Protein AF-A0AAD8C087-F1 (afdb_monomer_lite)

Sequence (160 aa):
MESEPVTQRNTERLHVTVDNVMEAIRSLKEAKGCTLAAVKKYIVANSSEPEESSSVTIQVKQALKRGVQNGQIMKIKSFKYVVSLDDEEGSKKRRRRRNDDDDLRRRRRRSRRRSRRRRRRRRRRSRRRRRRSRRRRRRSRRRRRRSRRRRRRSRRRRRC

Secondary structure (DSSP, 8-state):
-----------------HHHHHHHHHHH--TT-EEHHHHHHHHHHH-SS---HHHHHHHHHHHHHHHHHTTSEEEEETTEEEE----HHHHHHHHHHHHHHHHHHHHHHHHHHHHHHHHHHHHHHHHHHHHHHHHHHHHHHHHHHHHHHHHHHHHHHT--

Radius of gyration: 44.47 Å; chains: 1; bounding box: 58×22×167 Å

Structure (mmCIF, N/CA/C/O backbone):
data_AF-A0AAD8C087-F1
#
_entry.id   AF-A0AAD8C087-F1
#
loop_
_atom_site.group_PDB
_atom_site.id
_atom_site.type_symbol
_atom_site.label_atom_id
_atom_site.label_alt_id
_atom_site.label_comp_id
_atom_site.label_asym_id
_atom_site.label_entity_id
_atom_site.label_seq_id
_atom_site.pdbx_PDB_ins_code
_atom_site.Cartn_x
_atom_site.Cartn_y
_atom_site.Cartn_z
_atom_site.occupancy
_atom_site.B_iso_or_equiv
_atom_site.auth_seq_id
_atom_site.auth_comp_id
_atom_site.auth_asym_id
_atom_site.auth_atom_id
_atom_site.pdbx_PDB_model_num
ATOM 1 N N . MET A 1 1 ? 21.430 3.662 -75.900 1.00 51.91 1 MET A N 1
ATOM 2 C CA . MET A 1 1 ? 22.073 4.009 -74.618 1.00 51.91 1 MET A CA 1
ATOM 3 C C . MET A 1 1 ? 20.960 4.114 -73.597 1.00 51.91 1 MET A C 1
ATOM 5 O O . MET A 1 1 ? 20.327 5.155 -73.511 1.00 51.91 1 MET A O 1
ATOM 9 N N . GLU A 1 2 ? 20.642 3.004 -72.939 1.00 50.38 2 GLU A N 1
ATOM 10 C CA . GLU A 1 2 ? 19.638 2.973 -71.876 1.00 50.38 2 GLU A CA 1
ATOM 11 C C . GLU A 1 2 ? 20.357 3.261 -70.559 1.00 50.38 2 GLU A C 1
ATOM 13 O O . GLU A 1 2 ? 21.231 2.509 -70.135 1.00 50.38 2 GLU A O 1
ATOM 18 N N . SER A 1 3 ? 20.072 4.418 -69.974 1.00 59.28 3 SER A N 1
ATOM 19 C CA . SER A 1 3 ? 20.579 4.828 -68.670 1.00 59.28 3 SER A CA 1
ATOM 20 C C . SER A 1 3 ? 19.624 4.326 -67.589 1.00 59.28 3 SER A C 1
ATOM 22 O O . SER A 1 3 ? 18.493 4.797 -67.482 1.00 59.28 3 SER A O 1
ATOM 24 N N . GLU A 1 4 ? 20.084 3.368 -66.784 1.00 61.72 4 GLU A N 1
ATOM 25 C CA . GLU A 1 4 ? 19.343 2.868 -65.625 1.00 61.72 4 GLU A CA 1
ATOM 26 C C . GLU A 1 4 ? 19.205 3.943 -64.527 1.00 61.72 4 GLU A C 1
ATOM 28 O O . GLU A 1 4 ? 20.139 4.720 -64.291 1.00 61.72 4 GLU A O 1
ATOM 33 N N . PRO A 1 5 ? 18.060 4.006 -63.821 1.00 60.88 5 PRO A N 1
ATOM 34 C CA . PRO A 1 5 ? 17.859 4.963 -62.746 1.00 60.88 5 PRO A CA 1
ATOM 35 C C . PRO A 1 5 ? 18.643 4.562 -61.492 1.00 60.88 5 PRO A C 1
ATOM 37 O O . PRO A 1 5 ? 18.515 3.460 -60.960 1.00 60.88 5 PRO A O 1
ATOM 40 N N . VAL A 1 6 ? 19.422 5.513 -60.979 1.00 56.38 6 VAL A N 1
ATOM 41 C CA . VAL A 1 6 ? 20.143 5.427 -59.706 1.00 56.38 6 VAL A CA 1
ATOM 42 C C . VAL A 1 6 ? 19.139 5.242 -58.563 1.00 56.38 6 VAL A C 1
ATOM 44 O O . VAL A 1 6 ? 18.534 6.202 -58.085 1.00 56.38 6 VAL A O 1
ATOM 47 N N . THR A 1 7 ? 18.967 4.007 -58.092 1.00 58.88 7 THR A N 1
ATOM 48 C CA . THR A 1 7 ? 18.301 3.726 -56.814 1.00 58.88 7 THR A CA 1
ATOM 49 C C . THR A 1 7 ? 19.093 4.379 -55.687 1.00 58.88 7 THR A C 1
ATOM 51 O O . THR A 1 7 ? 20.167 3.910 -55.304 1.00 58.88 7 THR A O 1
ATOM 54 N N . GLN A 1 8 ? 18.554 5.472 -55.150 1.00 51.50 8 GLN A N 1
ATOM 55 C CA . GLN A 1 8 ? 19.024 6.080 -53.913 1.00 51.50 8 GLN A CA 1
ATOM 56 C C . GLN A 1 8 ? 18.862 5.047 -52.796 1.00 51.50 8 GLN A C 1
ATOM 58 O O . GLN A 1 8 ? 17.755 4.753 -52.347 1.00 51.50 8 GLN A 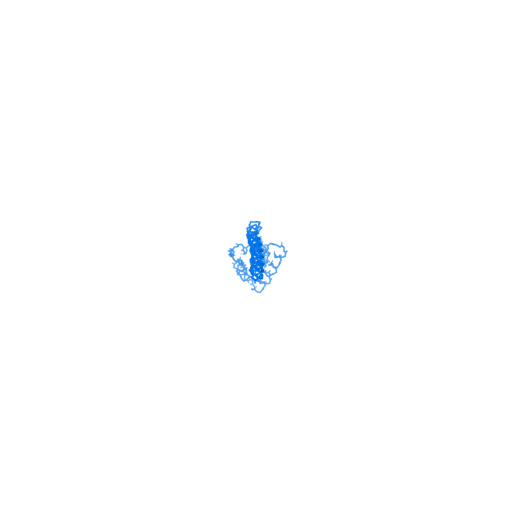O 1
ATOM 63 N N . ARG A 1 9 ? 19.975 4.454 -52.361 1.00 51.38 9 ARG A N 1
ATOM 64 C CA . ARG A 1 9 ? 20.013 3.678 -51.124 1.00 51.38 9 ARG A CA 1
ATOM 65 C C . ARG A 1 9 ? 19.862 4.677 -49.983 1.00 51.38 9 ARG A C 1
ATOM 67 O O . ARG A 1 9 ? 20.842 5.289 -49.568 1.00 51.38 9 ARG A O 1
ATOM 74 N N . ASN A 1 10 ? 18.627 4.877 -49.527 1.00 52.16 10 ASN A N 1
ATOM 75 C CA . ASN A 1 10 ? 18.341 5.524 -48.254 1.00 52.16 10 ASN A CA 1
ATOM 76 C C . ASN A 1 10 ? 19.086 4.745 -47.167 1.00 52.16 10 ASN A C 1
ATOM 78 O O . ASN A 1 10 ? 18.647 3.683 -46.737 1.00 52.16 10 ASN A O 1
ATOM 82 N N . THR A 1 11 ? 20.244 5.247 -46.748 1.00 52.28 11 THR A N 1
ATOM 83 C CA . THR A 1 11 ? 20.914 4.786 -45.534 1.00 52.28 11 THR A CA 1
ATOM 84 C C . THR A 1 11 ? 20.131 5.354 -44.357 1.00 52.28 11 THR A C 1
ATOM 86 O O . THR A 1 11 ? 20.433 6.437 -43.843 1.00 52.28 11 THR A O 1
ATOM 89 N N . GLU A 1 12 ? 19.047 4.676 -43.999 1.00 57.69 12 GLU A N 1
ATOM 90 C CA . GLU A 1 12 ? 18.239 5.000 -42.833 1.00 57.69 12 GLU A CA 1
ATOM 91 C C . GLU A 1 12 ? 19.043 4.642 -41.582 1.00 57.69 12 GLU A C 1
ATOM 93 O O . GLU A 1 12 ? 18.996 3.520 -41.088 1.00 57.69 12 GLU A O 1
ATOM 98 N N . ARG A 1 13 ? 19.810 5.614 -41.067 1.00 60.78 13 ARG A N 1
ATOM 99 C CA . ARG A 1 13 ? 20.428 5.514 -39.736 1.00 60.78 13 ARG A CA 1
ATOM 100 C C . ARG A 1 13 ? 19.381 5.022 -38.743 1.00 60.78 13 ARG A C 1
ATOM 102 O O . ARG A 1 13 ? 18.258 5.537 -38.746 1.00 60.78 13 ARG A O 1
ATOM 109 N N . LEU A 1 14 ? 19.745 4.086 -37.869 1.00 66.50 14 LEU A N 1
ATOM 110 C CA . LEU A 1 14 ? 18.803 3.499 -36.926 1.00 66.50 14 LEU A CA 1
ATOM 111 C C . LEU A 1 14 ? 18.342 4.572 -35.940 1.00 66.50 14 LEU A C 1
ATOM 113 O O . LEU A 1 14 ? 19.010 4.903 -34.959 1.00 66.50 14 LEU A O 1
ATOM 117 N N . HIS A 1 15 ? 17.169 5.139 -36.204 1.00 73.50 15 HIS A N 1
ATOM 118 C CA . HIS A 1 15 ? 16.564 6.123 -35.331 1.00 73.50 15 HIS A CA 1
ATOM 119 C C . HIS A 1 15 ? 15.710 5.409 -34.284 1.00 73.50 15 HIS A C 1
ATOM 121 O O . HIS A 1 15 ? 14.595 4.963 -34.559 1.00 73.50 15 HIS A O 1
ATOM 127 N N . VAL A 1 16 ? 16.221 5.289 -33.056 1.00 82.56 16 VAL A N 1
ATOM 128 C CA . VAL A 1 16 ? 15.438 4.713 -31.958 1.00 82.56 16 VAL A CA 1
ATOM 129 C C . VAL A 1 16 ? 14.405 5.728 -31.468 1.00 82.56 16 VAL A C 1
ATOM 131 O O . VAL A 1 16 ? 14.703 6.632 -30.681 1.00 82.56 16 VAL A O 1
ATOM 134 N N . THR A 1 17 ? 13.163 5.549 -31.912 1.00 86.00 17 THR A N 1
ATOM 135 C CA . THR A 1 17 ? 11.997 6.310 -31.452 1.00 86.00 17 THR A CA 1
ATOM 136 C C . THR A 1 17 ? 11.397 5.718 -30.174 1.00 86.00 17 THR A C 1
ATOM 138 O O . THR A 1 17 ? 11.752 4.627 -29.716 1.00 86.00 17 THR A O 1
ATOM 141 N N . VAL A 1 18 ? 10.463 6.456 -29.566 1.00 83.81 18 VAL A N 1
ATOM 142 C CA . VAL A 1 18 ? 9.683 5.965 -28.417 1.00 83.81 18 VAL A CA 1
ATOM 143 C C . VAL A 1 18 ? 8.823 4.761 -28.818 1.00 83.81 18 VAL A C 1
ATOM 145 O O . VAL A 1 18 ? 8.707 3.824 -28.030 1.00 83.81 18 VAL A O 1
ATOM 148 N N . ASP A 1 19 ? 8.305 4.742 -30.047 1.00 84.56 19 ASP A N 1
ATOM 149 C CA . ASP A 1 19 ? 7.455 3.663 -30.559 1.00 84.56 19 ASP A CA 1
ATOM 150 C C . ASP A 1 19 ? 8.225 2.346 -30.693 1.00 84.56 19 ASP A C 1
ATOM 152 O O . ASP A 1 19 ? 7.766 1.326 -30.179 1.00 84.56 19 ASP A O 1
ATOM 156 N N . ASN A 1 20 ? 9.455 2.386 -31.220 1.00 86.19 20 ASN A N 1
ATOM 157 C CA . ASN A 1 20 ? 10.338 1.214 -31.304 1.00 86.19 20 ASN A CA 1
ATOM 158 C C . ASN A 1 20 ? 10.613 0.617 -29.912 1.00 86.19 20 ASN A C 1
ATOM 160 O O . ASN A 1 20 ? 10.661 -0.599 -29.719 1.00 86.19 20 ASN A O 1
ATOM 164 N N . VAL A 1 21 ? 10.767 1.476 -28.898 1.00 87.81 21 VAL A N 1
ATOM 165 C CA . VAL A 1 21 ? 10.953 1.050 -27.504 1.00 87.81 21 VAL A CA 1
ATOM 166 C C . VAL A 1 21 ? 9.666 0.466 -26.916 1.00 87.81 21 VAL A C 1
ATOM 168 O O . VAL A 1 21 ? 9.723 -0.511 -26.167 1.00 87.81 21 VAL A O 1
ATOM 171 N N . MET A 1 22 ? 8.501 1.031 -27.232 1.00 86.06 22 MET A N 1
ATOM 172 C CA . MET A 1 22 ? 7.213 0.499 -26.783 1.00 86.06 22 MET A CA 1
ATOM 173 C C . MET A 1 22 ? 6.918 -0.864 -27.405 1.00 86.06 22 MET A C 1
ATOM 175 O O . MET A 1 22 ? 6.481 -1.767 -26.690 1.00 86.06 22 MET A O 1
ATOM 179 N N . GLU A 1 23 ? 7.191 -1.027 -28.696 1.00 86.50 23 GLU A N 1
ATOM 180 C CA . GLU A 1 23 ? 7.090 -2.301 -29.398 1.00 86.50 23 GLU A CA 1
ATOM 181 C C . GLU A 1 23 ? 8.023 -3.340 -28.775 1.00 86.50 23 GLU A C 1
ATOM 183 O O . GLU A 1 23 ? 7.566 -4.415 -28.389 1.00 86.50 23 GLU A O 1
ATOM 188 N N . ALA A 1 24 ? 9.285 -2.983 -28.523 1.00 88.94 24 ALA A N 1
ATOM 189 C CA . ALA A 1 24 ? 10.231 -3.860 -27.839 1.00 88.94 24 ALA A CA 1
ATOM 190 C C . ALA A 1 24 ? 9.714 -4.337 -26.471 1.00 88.94 24 ALA A C 1
ATOM 192 O O . ALA A 1 24 ? 9.764 -5.527 -26.154 1.00 88.94 24 ALA A O 1
ATOM 193 N N . ILE A 1 25 ? 9.174 -3.426 -25.654 1.00 87.38 25 ILE A N 1
ATOM 194 C CA . ILE A 1 25 ? 8.624 -3.776 -24.336 1.00 87.38 25 ILE A CA 1
ATOM 195 C C . ILE A 1 25 ? 7.375 -4.667 -24.472 1.00 87.38 25 ILE A C 1
ATOM 197 O O . ILE A 1 25 ? 7.184 -5.570 -23.652 1.00 87.38 25 ILE A O 1
ATOM 201 N N . ARG A 1 26 ? 6.534 -4.451 -25.495 1.00 84.81 26 ARG A N 1
ATOM 202 C CA . ARG A 1 26 ? 5.355 -5.290 -25.780 1.00 84.81 26 ARG A CA 1
ATOM 203 C C . ARG A 1 26 ? 5.746 -6.687 -26.255 1.00 84.81 26 ARG A C 1
ATOM 205 O O . ARG A 1 26 ? 5.127 -7.651 -25.814 1.00 84.81 26 ARG A O 1
ATOM 212 N N . SER A 1 27 ? 6.768 -6.800 -27.096 1.00 85.56 27 SER A N 1
ATOM 213 C CA . SER A 1 27 ? 7.249 -8.065 -27.662 1.00 85.56 27 SER A CA 1
ATOM 214 C C . SER A 1 27 ? 7.959 -8.937 -26.630 1.00 85.56 27 SER A C 1
ATOM 216 O O . SER A 1 27 ? 7.750 -10.147 -26.597 1.00 85.56 27 SER A O 1
ATOM 218 N N . LEU A 1 28 ? 8.737 -8.332 -25.726 1.00 85.12 28 LEU A N 1
ATOM 219 C CA . LEU A 1 28 ? 9.456 -9.058 -24.675 1.00 85.12 28 LEU A CA 1
ATOM 220 C C . LEU A 1 28 ? 8.527 -9.671 -23.606 1.00 85.12 28 LEU A C 1
ATOM 222 O O . LEU A 1 28 ? 8.952 -10.578 -22.895 1.00 85.12 28 LEU A O 1
ATOM 226 N N . LYS A 1 29 ? 7.273 -9.196 -23.480 1.00 72.94 29 LYS A N 1
ATOM 227 C CA . LYS A 1 29 ? 6.214 -9.706 -22.572 1.00 72.94 29 LYS A CA 1
ATOM 228 C C . LYS A 1 29 ? 6.695 -10.090 -21.161 1.00 72.94 29 LYS A C 1
ATOM 230 O O . LYS A 1 29 ? 6.154 -10.997 -20.524 1.00 72.94 29 LYS A O 1
ATOM 235 N N . GLU A 1 30 ? 7.696 -9.393 -20.622 1.00 77.00 30 GLU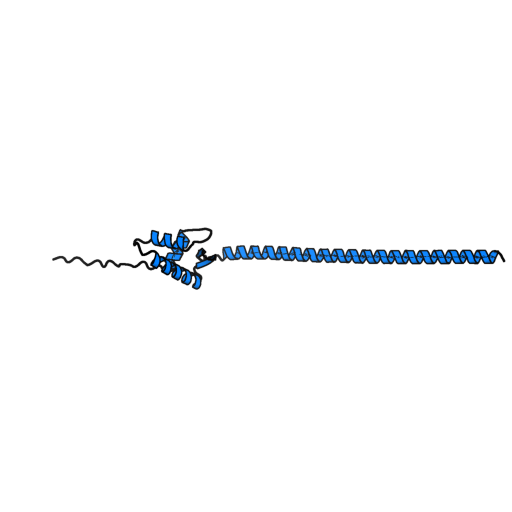 A N 1
ATOM 236 C CA . GLU A 1 30 ? 8.241 -9.725 -19.308 1.00 77.00 30 GLU A CA 1
ATOM 237 C C . GLU A 1 30 ? 7.258 -9.322 -18.199 1.00 77.00 30 GLU A C 1
ATOM 239 O O . GLU A 1 30 ? 7.035 -8.140 -17.936 1.00 77.00 30 GLU A O 1
ATOM 244 N N . ALA A 1 31 ? 6.735 -10.305 -17.456 1.00 62.12 31 ALA A N 1
ATOM 245 C CA . ALA A 1 31 ? 5.754 -10.093 -16.381 1.00 62.12 31 ALA A CA 1
ATOM 246 C C . ALA A 1 31 ? 6.220 -9.136 -15.259 1.00 62.12 31 ALA A C 1
ATOM 248 O O . ALA A 1 31 ? 5.413 -8.634 -14.477 1.00 62.12 31 ALA A O 1
ATOM 249 N N . LYS A 1 32 ? 7.533 -8.895 -15.138 1.00 73.56 32 LYS A N 1
ATOM 250 C CA . LYS A 1 32 ? 8.140 -7.999 -14.135 1.00 73.56 32 LYS A CA 1
ATOM 251 C C . LYS A 1 32 ? 8.665 -6.687 -14.738 1.00 73.56 32 LYS A C 1
ATOM 253 O O . LYS A 1 32 ? 9.306 -5.923 -14.010 1.00 73.56 32 LYS A O 1
ATOM 258 N N . GLY A 1 33 ? 8.397 -6.451 -16.020 1.00 81.44 33 GLY A N 1
ATOM 259 C CA . GLY A 1 33 ? 8.900 -5.337 -16.812 1.00 81.44 33 GLY A CA 1
ATOM 260 C C . GLY A 1 33 ? 10.310 -5.530 -17.344 1.00 81.44 33 GLY A C 1
ATOM 261 O O . GLY A 1 33 ? 11.106 -6.258 -16.752 1.00 81.44 33 GLY A O 1
ATOM 262 N N . CYS A 1 34 ? 10.597 -4.807 -18.422 1.00 85.81 34 CYS A N 1
ATOM 263 C CA . CYS A 1 34 ? 11.801 -4.944 -19.226 1.00 85.81 34 CYS A CA 1
ATOM 264 C C . CYS A 1 34 ? 12.942 -4.076 -18.686 1.00 85.81 34 CYS A C 1
ATOM 266 O O . CYS A 1 34 ? 12.734 -2.976 -18.162 1.00 85.81 34 CYS A O 1
ATOM 268 N N . THR A 1 35 ? 14.169 -4.571 -18.824 1.00 89.56 35 THR A N 1
ATOM 269 C CA . THR A 1 35 ? 15.388 -3.811 -18.508 1.00 89.56 35 THR A CA 1
ATOM 270 C C . THR A 1 35 ? 15.921 -3.089 -19.742 1.00 89.56 35 THR A C 1
ATOM 272 O O . THR A 1 35 ? 15.636 -3.482 -20.870 1.00 89.56 35 THR A O 1
ATOM 275 N N . LEU A 1 36 ? 16.746 -2.055 -19.541 1.00 88.75 36 LEU A N 1
ATOM 276 C CA . LEU A 1 36 ? 17.398 -1.342 -20.648 1.00 88.75 36 LEU A CA 1
ATOM 277 C C . LEU A 1 36 ? 18.233 -2.289 -21.523 1.00 88.75 36 LEU A C 1
ATOM 279 O O . LEU A 1 36 ? 18.220 -2.166 -22.742 1.00 88.75 36 LEU A O 1
ATOM 283 N N . ALA A 1 37 ? 18.914 -3.260 -20.906 1.00 88.94 37 ALA A N 1
ATOM 284 C CA . ALA A 1 37 ? 19.695 -4.265 -21.621 1.00 88.94 37 ALA A CA 1
ATOM 285 C C . ALA A 1 37 ? 18.816 -5.161 -22.509 1.00 88.94 37 ALA A C 1
ATOM 287 O O . ALA A 1 37 ? 19.189 -5.440 -23.644 1.00 88.94 37 ALA A O 1
ATOM 288 N N . ALA A 1 38 ? 17.639 -5.566 -22.019 1.00 88.31 38 ALA A N 1
ATOM 289 C CA . ALA A 1 38 ? 16.694 -6.371 -22.791 1.00 88.31 38 ALA A CA 1
ATOM 290 C C . ALA A 1 38 ? 16.133 -5.593 -23.992 1.00 88.31 38 ALA A C 1
ATOM 292 O O . ALA A 1 38 ? 16.120 -6.111 -25.104 1.00 88.31 38 ALA A O 1
ATOM 293 N N . VAL A 1 39 ? 15.761 -4.324 -23.787 1.00 88.50 39 VAL A N 1
ATOM 294 C CA . VAL A 1 39 ? 15.281 -3.436 -24.862 1.00 88.50 39 VAL A CA 1
ATOM 295 C C . VAL A 1 39 ? 16.377 -3.192 -25.901 1.00 88.50 39 VAL A C 1
ATOM 297 O O . VAL A 1 39 ? 16.126 -3.322 -27.093 1.00 88.50 39 VAL A O 1
ATOM 300 N N . LYS A 1 40 ? 17.613 -2.916 -25.462 1.00 88.81 40 LYS A N 1
ATOM 301 C CA . LYS A 1 40 ? 18.776 -2.783 -26.352 1.00 88.81 40 LYS A CA 1
ATOM 302 C C . LYS A 1 40 ? 18.981 -4.047 -27.185 1.00 88.81 40 LYS A C 1
ATOM 304 O O . LYS A 1 40 ? 19.138 -3.948 -28.394 1.00 88.81 40 LYS A O 1
ATOM 309 N N . LYS A 1 41 ? 18.974 -5.223 -26.547 1.00 88.75 41 LYS A N 1
ATOM 310 C CA . LYS A 1 41 ? 19.166 -6.507 -27.233 1.00 88.75 41 LYS A CA 1
ATOM 311 C C . LYS A 1 41 ? 18.080 -6.750 -28.279 1.00 88.75 41 LYS A C 1
ATOM 313 O O . LYS A 1 41 ? 18.400 -7.216 -29.361 1.00 88.75 41 LYS A O 1
ATOM 318 N N . TYR A 1 42 ? 16.830 -6.419 -27.960 1.00 89.00 42 TYR A N 1
ATOM 319 C CA . TYR A 1 42 ? 15.718 -6.558 -28.894 1.00 89.00 42 TYR A CA 1
ATOM 320 C C . TYR A 1 42 ? 15.866 -5.633 -30.103 1.00 89.00 42 TYR A C 1
ATOM 322 O O . TYR A 1 42 ? 15.769 -6.097 -31.229 1.00 89.00 42 TYR A O 1
ATOM 330 N N . ILE A 1 43 ? 16.160 -4.349 -29.878 1.00 86.25 43 ILE A N 1
ATOM 331 C CA . ILE A 1 43 ? 16.314 -3.372 -30.965 1.00 86.25 43 ILE A CA 1
ATOM 332 C C . ILE A 1 43 ? 17.478 -3.765 -31.876 1.00 86.25 43 ILE A C 1
ATOM 334 O O . ILE A 1 43 ? 17.301 -3.820 -33.080 1.00 86.25 43 ILE A O 1
ATOM 338 N N . VAL A 1 44 ? 18.632 -4.133 -31.312 1.00 84.88 44 VAL A N 1
ATOM 339 C CA . VAL A 1 44 ? 19.786 -4.586 -32.108 1.00 84.88 44 VAL A CA 1
ATOM 340 C C . VAL A 1 44 ? 19.480 -5.874 -32.880 1.00 84.88 44 VAL A C 1
ATOM 342 O O . VAL A 1 44 ? 19.954 -6.030 -33.993 1.00 84.88 44 VAL A O 1
ATOM 345 N N . ALA A 1 45 ? 18.687 -6.790 -32.315 1.00 83.44 45 ALA A N 1
ATOM 346 C CA . ALA A 1 45 ? 18.301 -8.025 -32.998 1.00 83.44 45 ALA A CA 1
ATOM 347 C C . ALA A 1 45 ? 17.257 -7.814 -34.108 1.00 83.44 45 ALA A C 1
ATOM 349 O O . ALA A 1 45 ? 17.161 -8.648 -35.002 1.00 83.44 45 ALA A O 1
ATOM 350 N N . ASN A 1 46 ? 16.463 -6.743 -34.030 1.00 82.69 46 ASN A N 1
ATOM 351 C CA . ASN A 1 46 ? 15.418 -6.423 -35.004 1.00 82.69 46 ASN A CA 1
ATOM 352 C C . ASN A 1 46 ? 15.892 -5.437 -36.086 1.00 82.69 46 ASN A C 1
ATOM 354 O O . ASN A 1 46 ? 15.229 -5.273 -37.106 1.00 82.69 46 ASN A O 1
ATOM 358 N N . SER A 1 47 ? 17.026 -4.772 -35.866 1.00 75.62 47 SER A N 1
ATOM 359 C CA . SER A 1 47 ? 17.654 -3.876 -36.833 1.00 75.62 47 SER A CA 1
ATOM 360 C C . SER A 1 47 ? 18.559 -4.647 -37.794 1.00 75.62 47 SER A C 1
ATOM 362 O O . SER A 1 47 ? 19.339 -5.496 -37.376 1.00 75.62 47 SER A O 1
ATOM 364 N N . SER A 1 48 ? 18.486 -4.317 -39.086 1.00 65.62 48 SER A N 1
ATOM 365 C CA . SER A 1 48 ? 19.312 -4.957 -40.126 1.00 65.62 48 SER A CA 1
ATOM 366 C C . SER A 1 48 ? 20.760 -4.448 -40.158 1.00 65.62 48 SER A C 1
ATOM 368 O O . SER A 1 48 ? 21.623 -5.104 -40.735 1.00 65.62 48 SER A O 1
ATOM 370 N N . GLU A 1 49 ? 21.045 -3.305 -39.524 1.00 64.75 49 GLU A N 1
ATOM 371 C CA . GLU A 1 49 ? 22.381 -2.705 -39.502 1.00 64.75 49 GLU A CA 1
ATOM 372 C C . GLU A 1 49 ? 23.070 -2.867 -38.135 1.00 64.75 49 GLU A C 1
ATOM 374 O O . GLU A 1 49 ? 22.466 -2.588 -37.091 1.00 64.75 49 GLU A O 1
ATOM 379 N N . PRO A 1 50 ? 24.349 -3.283 -38.106 1.00 55.84 50 PRO A N 1
ATOM 380 C CA . PRO A 1 50 ? 25.133 -3.335 -36.883 1.00 55.84 50 PRO A CA 1
ATOM 381 C C . PRO A 1 50 ? 25.593 -1.922 -36.498 1.00 55.84 50 PRO A C 1
ATOM 383 O O . PRO A 1 50 ? 26.717 -1.521 -36.787 1.00 55.84 50 PRO A O 1
ATOM 386 N N . GLU A 1 51 ? 24.733 -1.145 -35.837 1.00 64.12 51 GLU A N 1
ATOM 387 C CA . GLU A 1 51 ? 25.178 0.110 -35.223 1.00 64.12 51 GLU A CA 1
ATOM 388 C C . GLU A 1 51 ? 26.032 -0.130 -33.971 1.00 64.12 51 GLU A C 1
ATOM 390 O O . GLU A 1 51 ? 25.878 -1.112 -33.233 1.00 64.12 51 GLU A O 1
ATOM 395 N N . GLU A 1 52 ? 26.916 0.831 -33.694 1.00 68.94 52 GLU A N 1
ATOM 396 C CA . GLU A 1 52 ? 27.712 0.852 -32.477 1.00 68.94 52 GLU A CA 1
ATOM 397 C C . GLU A 1 52 ? 26.820 0.750 -31.237 1.00 68.94 52 GLU A C 1
ATOM 399 O O . GLU A 1 52 ? 25.917 1.544 -30.976 1.00 68.94 52 GLU A O 1
ATOM 404 N N . SER A 1 53 ? 27.111 -0.235 -30.392 1.00 66.00 53 SER A N 1
ATOM 405 C CA . SER A 1 53 ? 26.261 -0.531 -29.242 1.00 66.00 53 SER A CA 1
ATOM 406 C C . SER A 1 53 ? 26.153 0.636 -28.234 1.00 66.00 53 SER A C 1
ATOM 408 O O . SER A 1 53 ? 25.244 0.649 -27.395 1.00 66.00 53 SER A O 1
ATOM 410 N N . SER A 1 54 ? 27.066 1.609 -28.298 1.00 71.56 54 SER A N 1
ATOM 411 C CA . SER A 1 54 ? 27.104 2.851 -27.520 1.00 71.56 54 SER A CA 1
ATOM 412 C C . SER A 1 54 ? 26.027 3.855 -27.962 1.00 71.56 54 SER A C 1
ATOM 414 O O . SER A 1 54 ? 25.302 4.357 -27.094 1.00 71.56 54 SER A O 1
ATOM 416 N N . SER A 1 55 ? 25.859 4.098 -29.270 1.00 79.69 55 SER A N 1
ATOM 417 C CA . SER A 1 55 ? 24.877 5.048 -29.823 1.00 79.69 55 SER A CA 1
ATOM 418 C C . SER A 1 55 ? 23.453 4.616 -29.465 1.00 79.69 55 SER A C 1
ATOM 420 O O . SER A 1 55 ? 22.696 5.375 -28.851 1.00 79.69 55 SER A O 1
ATOM 422 N N . VAL A 1 56 ? 23.138 3.341 -29.707 1.00 82.12 56 VAL A N 1
ATOM 423 C CA . VAL A 1 56 ? 21.835 2.723 -29.426 1.00 82.12 56 VAL A CA 1
ATOM 424 C C . VAL A 1 56 ? 21.491 2.829 -27.941 1.00 82.12 56 VAL A C 1
ATOM 426 O O . VAL A 1 56 ? 20.361 3.139 -27.570 1.00 82.12 56 VAL A O 1
ATOM 429 N N . THR A 1 57 ? 22.473 2.640 -27.054 1.00 86.38 57 THR A N 1
ATOM 430 C CA . THR A 1 57 ? 22.253 2.733 -25.600 1.00 86.38 57 THR A CA 1
ATOM 431 C C . THR A 1 57 ? 21.802 4.136 -25.187 1.00 86.38 57 THR A C 1
ATOM 433 O O . THR A 1 57 ? 20.892 4.279 -24.362 1.00 86.38 57 THR A O 1
ATOM 436 N N . ILE A 1 58 ? 22.422 5.177 -25.751 1.00 87.38 58 ILE A N 1
ATOM 437 C CA . ILE A 1 58 ? 22.081 6.573 -25.457 1.00 87.38 58 ILE A CA 1
ATOM 438 C C . ILE A 1 58 ? 20.686 6.892 -25.992 1.00 87.38 58 ILE A C 1
ATOM 440 O O . ILE A 1 58 ? 19.867 7.436 -25.246 1.00 87.38 58 ILE A O 1
ATOM 444 N N . GLN A 1 59 ? 20.392 6.506 -27.234 1.00 87.31 59 GLN A N 1
ATOM 445 C CA . GLN A 1 59 ? 19.093 6.766 -27.849 1.00 87.31 59 GLN A CA 1
ATOM 446 C C . GLN A 1 59 ? 17.958 6.040 -27.112 1.00 87.31 59 GLN A C 1
ATOM 448 O O . GLN A 1 59 ? 16.975 6.674 -26.734 1.00 87.31 59 GLN A O 1
ATOM 453 N N . VAL A 1 60 ? 18.129 4.757 -26.767 1.00 89.56 60 VAL A N 1
ATOM 454 C CA . VAL A 1 60 ? 17.164 3.994 -25.952 1.00 89.56 60 VAL A CA 1
ATOM 455 C C . VAL A 1 60 ? 16.937 4.667 -24.599 1.00 89.56 60 VAL A C 1
ATOM 457 O O . VAL A 1 60 ? 15.800 4.803 -24.148 1.00 89.56 60 VAL A O 1
ATOM 460 N N . LYS A 1 61 ? 17.999 5.137 -23.934 1.00 90.06 61 LYS A N 1
ATOM 461 C CA . LYS A 1 61 ? 17.879 5.836 -22.645 1.00 90.06 61 LYS A CA 1
ATOM 462 C C . LYS A 1 61 ? 17.100 7.147 -22.779 1.00 90.06 61 LYS A C 1
ATOM 464 O O . LYS A 1 61 ? 16.296 7.467 -21.900 1.00 90.06 61 LYS A O 1
ATOM 469 N N . GLN A 1 62 ? 17.329 7.903 -23.852 1.00 90.06 62 GLN A N 1
ATOM 470 C CA . GLN A 1 62 ? 16.598 9.136 -24.138 1.00 90.06 62 GLN A CA 1
ATOM 471 C C . GLN A 1 62 ? 15.130 8.855 -24.475 1.00 90.06 62 GLN A C 1
ATOM 473 O O . GLN A 1 62 ? 14.254 9.494 -23.894 1.00 90.06 62 GLN A O 1
ATOM 478 N N . ALA A 1 63 ? 14.853 7.867 -25.327 1.00 89.31 63 ALA A N 1
ATOM 479 C CA . ALA A 1 63 ? 13.505 7.437 -25.687 1.00 89.31 63 ALA A CA 1
ATOM 480 C C . ALA A 1 63 ? 12.717 6.955 -24.460 1.00 89.31 63 ALA A C 1
ATOM 482 O O . ALA A 1 63 ? 11.595 7.398 -24.235 1.00 89.31 63 ALA A O 1
ATOM 483 N N . LEU A 1 64 ? 13.335 6.156 -23.582 1.00 90.06 64 LEU A N 1
ATOM 484 C CA . LEU A 1 64 ? 12.737 5.756 -22.304 1.00 90.06 64 LEU A CA 1
ATOM 485 C C . LEU A 1 64 ? 12.440 6.960 -21.403 1.00 90.06 64 LEU A C 1
ATOM 487 O O . LEU A 1 64 ? 11.390 7.005 -20.768 1.00 90.06 64 LEU A O 1
ATOM 491 N N . LYS A 1 65 ? 13.341 7.949 -21.330 1.00 89.38 65 LYS A N 1
ATOM 492 C CA . LYS A 1 65 ? 13.111 9.169 -20.539 1.00 89.38 65 LYS A CA 1
ATOM 493 C C . LYS A 1 65 ? 11.931 9.976 -21.092 1.00 89.38 65 LYS A C 1
ATOM 495 O O . LYS A 1 65 ? 11.092 10.401 -20.304 1.00 89.38 65 LYS A O 1
ATOM 500 N N . ARG A 1 66 ? 11.852 10.140 -22.417 1.00 86.62 66 ARG A N 1
ATOM 501 C CA . ARG A 1 66 ? 10.751 10.833 -23.109 1.00 86.62 66 ARG A CA 1
ATOM 502 C C . ARG A 1 66 ? 9.423 10.096 -22.932 1.00 86.62 66 ARG A C 1
ATOM 504 O O . ARG A 1 66 ? 8.452 10.706 -22.510 1.00 86.62 66 ARG A O 1
ATOM 511 N N . GLY A 1 67 ? 9.399 8.779 -23.130 1.00 84.38 67 GLY A N 1
ATOM 512 C CA . GLY A 1 67 ? 8.204 7.956 -22.921 1.00 84.38 67 GLY A CA 1
ATOM 513 C C . GLY A 1 67 ? 7.708 7.964 -21.470 1.00 84.38 67 GLY A C 1
ATOM 514 O O . GLY A 1 67 ? 6.505 7.921 -21.233 1.00 84.38 67 GLY A O 1
ATOM 515 N N . VAL A 1 68 ? 8.613 8.089 -20.489 1.00 86.38 68 VAL A N 1
ATOM 516 C CA . VAL A 1 68 ? 8.238 8.290 -19.077 1.00 86.38 68 VAL A CA 1
ATOM 517 C C . VAL A 1 68 ? 7.673 9.689 -18.829 1.00 86.38 68 VAL A C 1
ATOM 519 O O . VAL A 1 68 ? 6.697 9.819 -18.096 1.00 86.38 68 VAL A O 1
ATOM 522 N N . GLN A 1 69 ? 8.253 10.731 -19.430 1.00 84.00 69 GLN A N 1
ATOM 523 C CA . GLN A 1 69 ? 7.736 12.103 -19.327 1.00 84.00 69 GLN A CA 1
ATOM 524 C C . GLN A 1 69 ? 6.344 12.241 -19.958 1.00 84.00 69 GLN A C 1
ATOM 526 O O . GLN A 1 69 ? 5.477 12.876 -19.368 1.00 84.00 69 GLN A O 1
ATOM 531 N N . ASN A 1 70 ? 6.120 11.587 -21.097 1.00 79.94 70 ASN A N 1
ATOM 532 C CA . ASN A 1 70 ? 4.845 11.587 -21.815 1.00 79.94 70 ASN A CA 1
ATOM 533 C C . ASN A 1 70 ? 3.791 10.658 -21.182 1.00 79.94 70 ASN A C 1
ATOM 535 O O . ASN A 1 70 ? 2.661 10.607 -21.653 1.00 79.94 70 ASN A O 1
ATOM 539 N N . GLY A 1 71 ? 4.146 9.885 -20.149 1.00 79.38 71 GLY A N 1
ATOM 540 C CA . GLY A 1 71 ? 3.237 8.952 -19.471 1.00 79.38 71 GLY A CA 1
ATOM 541 C C . GLY A 1 71 ? 2.985 7.625 -20.202 1.00 79.38 71 GLY A C 1
ATOM 542 O O . GLY A 1 71 ? 2.333 6.745 -19.643 1.00 79.38 71 GLY A O 1
ATOM 543 N N . GLN A 1 72 ? 3.549 7.432 -21.397 1.00 80.94 72 GLN A N 1
ATOM 544 C CA . GLN A 1 72 ? 3.406 6.217 -22.214 1.00 80.94 72 GLN A CA 1
ATOM 545 C C . GLN A 1 72 ? 4.161 5.007 -21.630 1.00 80.94 72 GLN A C 1
ATOM 547 O O . GLN A 1 72 ? 3.805 3.854 -21.876 1.00 80.94 72 GLN A O 1
ATOM 552 N N . ILE A 1 73 ? 5.212 5.253 -20.843 1.00 86.44 73 ILE A N 1
ATOM 553 C CA . ILE A 1 73 ? 6.033 4.223 -20.197 1.00 86.44 73 ILE A CA 1
ATOM 554 C C . ILE A 1 73 ? 6.086 4.497 -18.694 1.00 86.44 73 ILE A C 1
ATOM 556 O O . ILE A 1 73 ? 6.446 5.586 -18.255 1.00 86.44 73 ILE A O 1
ATOM 560 N N . MET A 1 74 ? 5.810 3.487 -17.876 1.00 85.19 74 MET A N 1
ATOM 561 C CA . MET A 1 74 ? 5.928 3.567 -16.427 1.00 85.19 74 MET A CA 1
ATOM 562 C C . MET A 1 74 ? 7.212 2.887 -15.940 1.00 85.19 74 MET A C 1
ATOM 564 O O . MET A 1 74 ? 7.512 1.729 -16.247 1.00 85.19 74 MET A O 1
ATOM 568 N N . LYS A 1 75 ? 7.964 3.598 -15.096 1.00 87.75 75 LYS A N 1
ATOM 569 C CA . LYS A 1 75 ? 9.127 3.052 -14.390 1.00 87.75 75 LYS A CA 1
ATOM 570 C C . LYS A 1 75 ? 8.684 2.388 -13.081 1.00 87.75 75 LYS A C 1
ATOM 572 O O . LYS A 1 75 ? 8.226 3.070 -12.171 1.00 87.75 75 LYS A O 1
ATOM 577 N N . ILE A 1 76 ? 8.839 1.065 -12.961 1.00 82.75 76 ILE A N 1
ATOM 578 C CA . ILE A 1 76 ? 8.391 0.308 -11.770 1.00 82.75 76 ILE A CA 1
ATOM 579 C C . ILE A 1 76 ? 9.455 0.303 -10.664 1.00 82.75 76 ILE A C 1
ATOM 581 O O . ILE A 1 76 ? 9.168 0.577 -9.501 1.00 82.75 76 ILE A O 1
ATOM 585 N N . LYS A 1 77 ? 10.690 -0.066 -11.017 1.00 77.31 77 LYS A N 1
ATOM 586 C CA . LYS A 1 77 ? 11.866 -0.110 -10.126 1.00 77.31 77 LYS A CA 1
ATOM 587 C C . LYS A 1 77 ? 13.017 0.646 -10.790 1.00 77.31 77 LYS A C 1
ATOM 589 O O . LYS A 1 77 ? 12.914 1.008 -11.959 1.00 77.31 77 LYS A O 1
ATOM 594 N N . SER A 1 78 ? 14.129 0.854 -10.081 1.00 74.12 78 SER A N 1
ATOM 595 C CA . SER A 1 78 ? 15.267 1.675 -10.535 1.00 74.12 78 SER A CA 1
ATOM 596 C C . SER A 1 78 ? 15.741 1.402 -11.973 1.00 74.12 78 SER A C 1
ATOM 598 O O . SER A 1 78 ? 16.162 2.348 -12.635 1.00 74.12 78 SER A O 1
ATOM 600 N N . PHE A 1 79 ? 15.586 0.170 -12.478 1.00 81.50 79 PHE A N 1
ATOM 601 C CA . PHE A 1 79 ? 16.043 -0.256 -13.810 1.00 81.50 79 PHE A CA 1
ATOM 602 C C . PHE A 1 79 ? 14.988 -0.999 -14.653 1.00 81.50 79 PHE A C 1
ATOM 604 O O . PHE A 1 79 ? 15.357 -1.675 -15.611 1.00 81.50 79 PHE A O 1
ATOM 611 N N . LYS A 1 80 ? 13.697 -0.938 -14.288 1.00 87.81 80 LYS A N 1
ATOM 612 C CA . LYS A 1 80 ? 12.633 -1.694 -14.978 1.00 87.81 80 LYS A CA 1
ATOM 613 C C . LYS A 1 80 ? 11.527 -0.795 -15.517 1.00 87.81 80 LYS A C 1
ATOM 615 O O . LYS A 1 80 ? 10.999 0.031 -14.766 1.00 87.81 80 LYS A O 1
ATOM 620 N N . TYR A 1 81 ? 11.155 -1.031 -16.771 1.00 87.25 81 TYR A N 1
ATOM 621 C CA . TYR A 1 81 ? 10.201 -0.249 -17.552 1.00 87.25 81 TYR A CA 1
ATOM 622 C C . TYR A 1 81 ? 9.060 -1.137 -18.050 1.00 87.25 81 TYR A 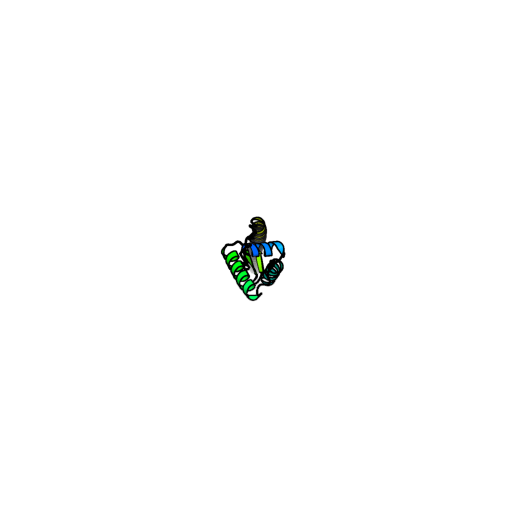C 1
ATOM 624 O O . TYR A 1 81 ? 9.278 -2.286 -18.435 1.00 87.25 81 TYR A O 1
ATOM 632 N N . VAL A 1 82 ? 7.842 -0.609 -18.020 1.00 87.19 82 VAL A N 1
ATOM 633 C CA . VAL A 1 82 ? 6.636 -1.262 -18.539 1.00 87.19 82 VAL A CA 1
ATOM 634 C C . VAL A 1 82 ? 5.857 -0.234 -19.341 1.00 87.19 82 VAL A C 1
ATOM 636 O O . VAL A 1 82 ? 5.824 0.931 -18.953 1.00 87.19 82 VAL A O 1
ATOM 639 N N . VAL A 1 83 ? 5.259 -0.643 -20.459 1.00 84.88 83 VAL A N 1
ATOM 640 C CA . VAL A 1 83 ? 4.327 0.227 -21.185 1.00 84.88 83 VAL A CA 1
ATOM 641 C C . VAL A 1 83 ? 3.149 0.502 -20.266 1.00 84.88 83 VAL A C 1
ATOM 643 O O . VAL A 1 83 ? 2.588 -0.436 -19.700 1.00 84.88 83 VAL A O 1
ATOM 646 N N . SER A 1 84 ? 2.798 1.773 -20.095 1.00 73.06 84 SER A N 1
ATOM 647 C CA . SER A 1 84 ? 1.548 2.139 -19.444 1.00 73.06 84 SER A CA 1
ATOM 648 C C . SER A 1 84 ? 0.422 1.599 -20.321 1.00 73.06 84 SER A C 1
ATOM 650 O O . SER A 1 84 ? 0.036 2.211 -21.308 1.00 73.06 84 SER A O 1
ATOM 652 N N . LEU A 1 85 ? -0.051 0.395 -20.015 1.00 61.16 85 LEU A N 1
ATOM 653 C CA . LEU A 1 85 ? -1.409 0.028 -20.360 1.00 61.16 85 LEU A CA 1
ATOM 654 C C . LEU A 1 85 ? -2.266 0.979 -19.532 1.00 61.16 85 LEU A C 1
ATOM 656 O O . LEU A 1 85 ? -1.985 1.160 -18.342 1.00 61.16 85 LEU A O 1
ATOM 660 N N . ASP A 1 86 ? -3.265 1.610 -20.133 1.00 50.44 86 ASP A N 1
ATOM 661 C CA . ASP A 1 86 ? -4.342 2.265 -19.399 1.00 50.44 86 ASP A CA 1
ATOM 662 C C . ASP A 1 86 ? -5.121 1.200 -18.601 1.00 50.44 86 ASP A C 1
ATOM 664 O O . ASP A 1 86 ? -6.272 0.867 -18.871 1.00 50.44 86 ASP A O 1
ATOM 668 N N . ASP A 1 87 ? -4.463 0.621 -17.594 1.00 45.75 87 ASP A N 1
ATOM 669 C CA . ASP A 1 87 ? -4.976 -0.338 -16.632 1.00 45.75 87 ASP A CA 1
ATOM 670 C C . ASP A 1 87 ? -5.824 0.431 -15.610 1.00 45.75 87 ASP A C 1
ATOM 672 O O . ASP A 1 87 ? -5.586 0.434 -14.391 1.00 45.75 87 ASP A O 1
ATOM 676 N N . GLU A 1 88 ? -6.895 1.045 -16.103 1.00 47.97 88 GLU A N 1
ATOM 677 C CA . GLU A 1 88 ? -8.085 1.346 -15.313 1.00 47.97 88 GLU A CA 1
ATOM 678 C C . GLU A 1 88 ? -8.538 0.095 -14.526 1.00 47.97 88 GLU A C 1
ATOM 680 O O . GLU A 1 88 ? -9.122 0.198 -13.449 1.00 47.97 88 GLU A O 1
ATOM 685 N N . GLU A 1 89 ? -8.203 -1.112 -14.988 1.00 47.50 89 GLU A N 1
ATOM 686 C CA . GLU A 1 89 ? -8.558 -2.379 -14.350 1.00 47.50 89 GLU A CA 1
ATOM 687 C C . GLU A 1 89 ? -7.595 -2.816 -13.220 1.00 47.50 89 GLU A C 1
ATOM 689 O O . GLU A 1 89 ? -8.027 -3.211 -12.125 1.00 47.50 89 GLU A O 1
ATOM 694 N N . GLY A 1 90 ? -6.279 -2.668 -13.410 1.00 44.38 90 GLY A N 1
ATOM 695 C CA . GLY A 1 90 ? -5.265 -3.002 -12.400 1.00 44.38 90 GLY A CA 1
ATOM 696 C C . GLY A 1 90 ? -5.238 -2.021 -11.220 1.00 44.38 90 GLY A C 1
ATOM 697 O O . GLY A 1 90 ? -5.096 -2.418 -10.051 1.00 44.38 90 GLY A O 1
ATOM 698 N N . SER A 1 91 ? -5.443 -0.734 -11.504 1.00 53.00 91 SER A N 1
ATOM 699 C CA . SER A 1 91 ? -5.544 0.330 -10.501 1.00 53.00 91 SER A CA 1
ATOM 700 C C . SER A 1 91 ? -6.794 0.170 -9.623 1.00 53.00 91 SER A C 1
ATOM 702 O O . SER A 1 91 ? -6.686 0.236 -8.392 1.00 53.00 91 SER A O 1
ATOM 704 N N . LYS A 1 92 ? -7.955 -0.175 -10.205 1.00 51.50 92 LYS A N 1
ATOM 705 C CA . LYS A 1 92 ? -9.187 -0.505 -9.461 1.00 51.50 92 LYS A CA 1
ATOM 706 C C . LYS A 1 92 ? -8.992 -1.707 -8.542 1.00 51.50 92 LYS A C 1
ATOM 708 O O . LYS A 1 92 ? -9.378 -1.640 -7.374 1.00 51.50 92 LYS A O 1
ATOM 713 N N . LYS A 1 93 ? -8.342 -2.782 -9.002 1.00 51.91 93 LYS A N 1
ATOM 714 C CA . LYS A 1 93 ? -8.097 -3.982 -8.176 1.00 51.91 93 LYS A CA 1
ATOM 715 C C . LYS A 1 93 ? -7.148 -3.704 -7.003 1.00 51.91 93 LYS A C 1
ATOM 717 O O . LYS A 1 93 ? -7.416 -4.150 -5.885 1.00 51.91 93 LYS A O 1
ATOM 722 N N . ARG A 1 94 ? -6.077 -2.921 -7.206 1.00 54.91 94 ARG A N 1
ATOM 723 C CA . ARG A 1 94 ? -5.170 -2.493 -6.116 1.00 54.91 94 ARG A CA 1
ATOM 724 C C . ARG A 1 94 ? -5.848 -1.521 -5.145 1.00 54.91 94 ARG A C 1
ATOM 726 O O . ARG A 1 94 ? -5.657 -1.651 -3.936 1.00 54.91 94 ARG A O 1
ATOM 733 N N . ARG A 1 95 ? -6.670 -0.591 -5.643 1.00 54.47 95 ARG A N 1
ATOM 734 C CA . ARG A 1 95 ? -7.435 0.360 -4.818 1.00 54.47 95 ARG A CA 1
ATOM 735 C C . ARG A 1 95 ? -8.505 -0.344 -3.977 1.00 54.47 95 ARG A C 1
ATOM 737 O O . ARG A 1 95 ? -8.623 -0.034 -2.796 1.00 54.47 95 ARG A O 1
ATOM 744 N N . ARG A 1 96 ? -9.205 -1.341 -4.537 1.00 59.50 96 ARG A N 1
ATOM 745 C CA . ARG A 1 96 ? -10.153 -2.203 -3.802 1.00 59.50 96 ARG A CA 1
ATOM 746 C C . ARG A 1 96 ? -9.461 -2.948 -2.654 1.00 59.50 96 ARG A C 1
ATOM 748 O O . ARG A 1 96 ? -9.860 -2.771 -1.509 1.00 59.50 96 ARG A O 1
ATOM 755 N N . ARG A 1 97 ? -8.341 -3.636 -2.923 1.00 58.69 97 ARG A N 1
ATOM 756 C CA . ARG A 1 97 ? -7.558 -4.336 -1.881 1.00 58.69 97 ARG A CA 1
ATOM 757 C C . ARG A 1 97 ? -7.085 -3.408 -0.754 1.00 58.69 97 ARG A C 1
ATOM 759 O O . ARG A 1 97 ? -7.146 -3.783 0.411 1.00 58.69 97 ARG A O 1
ATOM 766 N N . ARG A 1 98 ? -6.643 -2.185 -1.081 1.00 60.81 98 ARG A N 1
ATOM 767 C CA . ARG A 1 98 ? -6.202 -1.200 -0.074 1.00 60.81 98 ARG A CA 1
ATOM 768 C C . ARG A 1 98 ? -7.349 -0.750 0.841 1.00 60.81 98 ARG A C 1
ATOM 770 O O . ARG A 1 98 ? -7.137 -0.597 2.040 1.00 60.81 98 ARG A O 1
ATOM 777 N N . ASN A 1 99 ? -8.551 -0.581 0.289 1.00 61.97 99 ASN A N 1
ATOM 778 C CA . ASN A 1 99 ? -9.735 -0.193 1.058 1.00 61.97 99 ASN A CA 1
ATOM 779 C C . ASN A 1 99 ? -10.217 -1.311 1.995 1.00 61.97 99 ASN A C 1
ATOM 781 O O . ASN A 1 99 ? -10.596 -1.019 3.130 1.00 61.97 99 ASN A O 1
ATOM 785 N N . ASP A 1 100 ? -10.152 -2.572 1.558 1.00 67.88 100 ASP A N 1
ATOM 786 C CA . ASP A 1 100 ? -10.538 -3.722 2.386 1.00 67.88 100 ASP A CA 1
ATOM 787 C C . ASP A 1 100 ? -9.628 -3.858 3.616 1.00 67.88 100 ASP A C 1
ATOM 789 O O . ASP A 1 100 ? -10.106 -4.026 4.743 1.00 67.88 100 ASP A O 1
ATOM 793 N N . ASP A 1 101 ? -8.313 -3.705 3.431 1.00 72.00 101 ASP A N 1
ATOM 794 C CA . ASP A 1 101 ? -7.350 -3.728 4.533 1.00 72.00 101 ASP A CA 1
ATOM 795 C C . ASP A 1 101 ? -7.591 -2.593 5.534 1.00 72.00 101 ASP A C 1
ATOM 797 O O . ASP A 1 101 ? -7.574 -2.817 6.752 1.00 72.00 101 ASP A O 1
ATOM 801 N N . ASP A 1 102 ? -7.855 -1.376 5.050 1.00 76.44 102 ASP A N 1
ATOM 802 C CA . ASP A 1 102 ? -8.142 -0.235 5.916 1.00 76.44 102 ASP A CA 1
ATOM 803 C C . ASP A 1 102 ? -9.464 -0.396 6.675 1.00 76.44 102 ASP A C 1
ATOM 805 O O . ASP A 1 102 ? -9.520 -0.076 7.873 1.00 76.44 102 ASP A O 1
ATOM 809 N N . ASP A 1 103 ? -10.504 -0.964 6.056 1.00 81.44 103 ASP A N 1
ATOM 810 C CA . ASP A 1 103 ? -11.770 -1.210 6.745 1.00 81.44 103 ASP A CA 1
ATOM 811 C C . ASP A 1 103 ? -11.650 -2.341 7.778 1.00 81.44 103 ASP A C 1
ATOM 813 O O . ASP A 1 103 ? -12.095 -2.198 8.926 1.00 81.44 103 ASP A O 1
ATOM 817 N N . LEU A 1 104 ? -10.913 -3.416 7.475 1.00 82.88 104 LEU A N 1
ATOM 818 C CA . LEU A 1 104 ? -10.566 -4.448 8.459 1.00 82.88 104 LEU A CA 1
ATOM 819 C C . LEU A 1 104 ? -9.777 -3.854 9.636 1.00 82.88 104 LEU A C 1
ATOM 821 O O . LEU A 1 104 ? -10.079 -4.129 10.812 1.00 82.88 104 LEU A O 1
ATOM 825 N N . ARG A 1 105 ? -8.808 -2.970 9.363 1.00 83.94 105 ARG A N 1
ATOM 826 C CA . ARG A 1 105 ? -8.044 -2.251 10.397 1.00 83.94 105 ARG A CA 1
ATOM 827 C C . ARG A 1 105 ? -8.956 -1.366 11.240 1.00 83.94 105 ARG A C 1
ATOM 829 O O . ARG A 1 105 ? -8.844 -1.359 12.477 1.00 83.94 105 ARG A O 1
ATOM 836 N N . ARG A 1 106 ? -9.886 -0.644 10.610 1.00 87.62 106 ARG A N 1
ATOM 837 C CA . ARG A 1 106 ? -10.857 0.241 11.268 1.00 87.62 106 ARG A CA 1
ATOM 838 C C . ARG A 1 106 ? -11.825 -0.557 12.139 1.00 87.62 106 ARG A C 1
ATOM 840 O O . ARG A 1 106 ? -12.008 -0.218 13.318 1.00 87.62 106 ARG A O 1
ATOM 847 N N . ARG A 1 107 ? -12.352 -1.676 11.636 1.00 88.12 107 ARG A N 1
ATOM 848 C CA . ARG A 1 107 ? -13.226 -2.613 12.359 1.00 88.12 107 ARG A CA 1
ATOM 849 C C . ARG A 1 107 ? -12.516 -3.214 13.572 1.00 88.12 107 ARG A C 1
ATOM 851 O O . ARG A 1 107 ? -13.062 -3.181 14.683 1.00 88.12 107 ARG A O 1
ATOM 858 N N . ARG A 1 108 ? -11.256 -3.646 13.425 1.00 88.00 108 ARG A N 1
ATOM 859 C CA . ARG A 1 108 ? -10.423 -4.173 14.527 1.00 88.00 108 ARG A CA 1
ATOM 860 C C . ARG A 1 108 ? -10.114 -3.110 15.587 1.00 88.00 108 ARG A C 1
ATOM 862 O O . ARG A 1 108 ? -10.157 -3.390 16.789 1.00 88.00 108 ARG A O 1
ATOM 869 N N . ARG A 1 109 ? -9.852 -1.860 15.186 1.00 88.69 109 ARG A N 1
ATOM 870 C CA . ARG A 1 109 ? -9.677 -0.730 16.121 1.00 88.69 109 ARG A CA 1
ATOM 871 C C . ARG A 1 109 ? -10.973 -0.432 16.889 1.00 88.69 109 ARG A C 1
ATOM 873 O O . ARG A 1 109 ? -10.933 -0.256 18.114 1.00 88.69 109 ARG A O 1
ATOM 880 N N . ARG A 1 110 ? -12.128 -0.427 16.212 1.00 89.69 110 ARG A N 1
ATOM 881 C CA . ARG A 1 110 ? -13.446 -0.166 16.823 1.00 89.69 110 ARG A CA 1
ATOM 882 C C . ARG A 1 110 ? -13.840 -1.264 17.817 1.00 89.69 110 ARG A C 1
ATOM 884 O O . ARG A 1 110 ? -14.270 -0.948 18.933 1.00 89.69 110 ARG A O 1
ATOM 891 N N . SER A 1 111 ? -13.608 -2.536 17.484 1.00 89.62 111 SER A N 1
ATOM 892 C CA . SER A 1 111 ? -13.887 -3.672 18.377 1.00 89.62 111 SER A CA 1
ATOM 893 C C . SER A 1 111 ? -13.016 -3.638 19.642 1.00 89.62 111 SER A C 1
ATOM 895 O O . SER A 1 111 ? -13.538 -3.735 20.762 1.00 89.62 111 SER A O 1
ATOM 897 N N . ARG A 1 112 ? -11.709 -3.362 19.504 1.00 89.38 112 ARG A N 1
ATOM 898 C CA . ARG A 1 112 ? -10.782 -3.180 20.638 1.00 89.38 112 ARG A CA 1
ATOM 899 C C . ARG A 1 112 ? -11.229 -2.044 21.564 1.00 89.38 112 ARG A C 1
ATOM 901 O O . ARG A 1 112 ? -11.263 -2.230 22.786 1.00 89.38 112 ARG A O 1
ATOM 908 N N . ARG A 1 113 ? -11.636 -0.888 21.019 1.00 89.50 113 ARG A N 1
ATOM 909 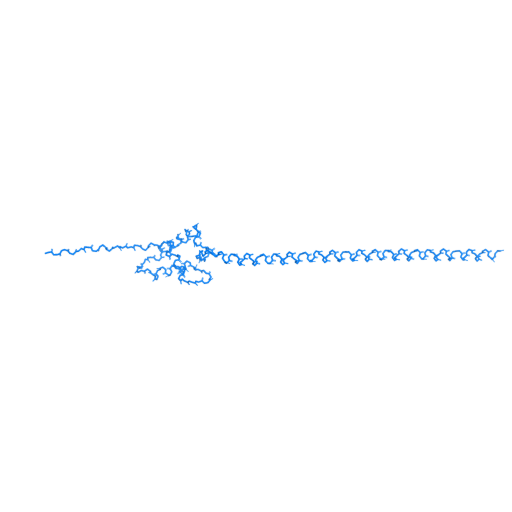C CA . ARG A 1 113 ? -12.177 0.239 21.812 1.00 89.50 113 ARG A CA 1
ATOM 910 C C . ARG A 1 113 ? -13.446 -0.164 22.578 1.00 89.50 113 ARG A C 1
ATOM 912 O O . ARG A 1 113 ? -13.552 0.125 23.776 1.00 89.50 113 ARG A O 1
ATOM 919 N N . ARG A 1 114 ? -14.382 -0.880 21.939 1.00 89.56 114 ARG A N 1
ATOM 920 C CA . ARG A 1 114 ? -15.630 -1.355 22.576 1.00 89.56 114 ARG A CA 1
ATOM 921 C C . ARG A 1 114 ? -15.348 -2.352 23.707 1.00 89.56 114 ARG A C 1
ATOM 923 O O . ARG A 1 114 ? -15.917 -2.217 24.793 1.00 89.56 114 ARG A O 1
ATOM 930 N N . SER A 1 115 ? -14.413 -3.282 23.504 1.00 92.44 115 SER A N 1
ATOM 931 C CA . SER A 1 115 ? -13.980 -4.246 24.527 1.00 92.44 115 SER A CA 1
ATOM 932 C C . SER A 1 115 ? -13.352 -3.557 25.747 1.00 92.44 115 SER A C 1
ATOM 934 O O . SER A 1 115 ? -13.761 -3.803 26.889 1.00 92.44 115 SER A O 1
ATOM 936 N N . ARG A 1 116 ? -12.442 -2.594 25.530 1.00 90.94 116 ARG A N 1
ATOM 937 C CA . ARG A 1 116 ? -11.837 -1.794 26.613 1.00 90.94 116 ARG A CA 1
ATOM 938 C C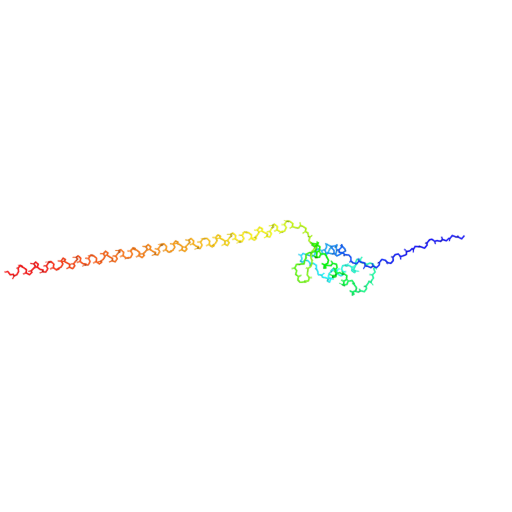 . ARG A 1 116 ? -12.895 -1.036 27.425 1.00 90.94 116 ARG A C 1
ATOM 940 O O . ARG A 1 116 ? -12.853 -1.068 28.659 1.00 90.94 116 ARG A O 1
ATOM 947 N N . ARG A 1 117 ? -13.886 -0.412 26.768 1.00 92.12 117 ARG A N 1
ATOM 948 C CA . ARG A 1 117 ? -15.014 0.264 27.446 1.00 92.12 117 ARG A CA 1
ATOM 949 C C . ARG A 1 117 ? -15.840 -0.713 28.294 1.00 92.12 117 ARG A C 1
ATOM 951 O O . ARG A 1 117 ? -16.115 -0.413 29.459 1.00 92.12 117 ARG A O 1
ATOM 958 N N . ARG A 1 118 ? -16.175 -1.902 27.769 1.00 90.19 118 ARG A N 1
ATOM 959 C CA . ARG A 1 118 ? -16.899 -2.953 28.516 1.00 90.19 118 ARG A CA 1
ATOM 960 C C . ARG A 1 118 ? -16.116 -3.422 29.750 1.00 90.19 118 ARG A C 1
ATOM 962 O O . ARG A 1 118 ? -16.678 -3.451 30.848 1.00 90.19 118 ARG A O 1
ATOM 969 N N . ARG A 1 119 ? -14.811 -3.699 29.616 1.00 90.94 119 ARG A N 1
ATOM 970 C CA . ARG A 1 119 ? -13.9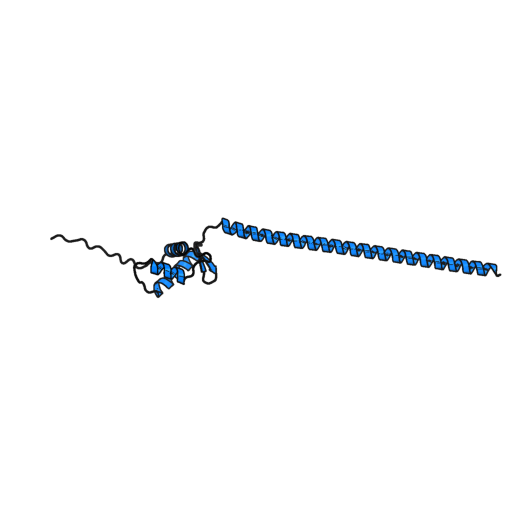34 -4.080 30.744 1.00 90.94 119 ARG A CA 1
ATOM 971 C C . ARG A 1 119 ? -13.875 -2.987 31.820 1.00 90.94 119 ARG A C 1
ATOM 973 O O . ARG A 1 119 ? -14.039 -3.289 33.004 1.00 90.94 119 ARG A O 1
ATOM 980 N N . ARG A 1 120 ? -13.727 -1.710 31.435 1.00 92.88 120 ARG A N 1
ATOM 981 C CA . ARG A 1 120 ? -13.742 -0.569 32.377 1.00 92.88 120 ARG A CA 1
ATOM 982 C C . ARG A 1 120 ? -15.072 -0.464 33.137 1.00 92.88 120 ARG A C 1
ATOM 984 O O . ARG A 1 120 ? -15.053 -0.318 34.360 1.00 92.88 120 ARG A O 1
ATOM 991 N N . ARG A 1 121 ? -16.218 -0.602 32.454 1.00 92.31 121 ARG A N 1
ATOM 992 C CA . ARG A 1 121 ? -17.550 -0.595 33.095 1.00 92.31 121 ARG A CA 1
ATOM 993 C C . ARG A 1 121 ? -17.707 -1.740 34.105 1.00 92.31 121 ARG A C 1
ATOM 995 O O . ARG A 1 121 ? -18.120 -1.488 35.239 1.00 92.31 121 ARG A O 1
ATOM 1002 N N . ARG A 1 122 ? -17.301 -2.969 33.753 1.00 91.94 122 ARG A N 1
ATOM 1003 C CA . ARG A 1 122 ? -17.325 -4.128 34.672 1.00 91.94 122 ARG A CA 1
ATOM 1004 C C . ARG A 1 122 ? -16.466 -3.887 35.921 1.00 91.94 122 ARG A C 1
ATOM 1006 O O . ARG A 1 122 ? -16.948 -4.078 37.039 1.00 91.94 122 ARG A O 1
ATOM 1013 N N . ARG A 1 123 ? -15.238 -3.372 35.757 1.00 92.38 123 ARG A N 1
ATOM 1014 C CA . ARG A 1 123 ? -14.346 -3.018 36.881 1.00 92.38 123 ARG A CA 1
ATOM 1015 C C . ARG A 1 123 ? -14.970 -1.962 37.804 1.00 92.38 123 ARG A C 1
ATOM 1017 O O . ARG A 1 123 ? -14.957 -2.140 39.022 1.00 92.38 123 ARG A O 1
ATOM 1024 N N . ARG A 1 124 ? -15.575 -0.900 37.250 1.00 92.00 124 ARG A N 1
ATOM 1025 C CA . ARG A 1 124 ? -16.285 0.131 38.038 1.00 92.00 124 ARG A CA 1
ATOM 1026 C C . ARG A 1 124 ? -17.461 -0.459 38.830 1.00 92.00 124 ARG A C 1
ATOM 1028 O O . ARG A 1 124 ? -17.574 -0.196 40.028 1.00 92.00 124 ARG A O 1
ATOM 1035 N N . ARG A 1 125 ? -18.288 -1.313 38.208 1.00 92.00 125 ARG A N 1
ATOM 1036 C CA . ARG A 1 125 ? -19.432 -1.971 38.876 1.00 92.00 125 ARG A CA 1
ATOM 1037 C C . ARG A 1 125 ? -18.976 -2.881 40.022 1.00 92.00 125 ARG A C 1
ATOM 1039 O O . ARG A 1 125 ? -19.544 -2.812 41.112 1.00 92.00 125 ARG A O 1
ATOM 1046 N N . SER A 1 126 ? -17.911 -3.660 39.817 1.00 93.88 126 SER A N 1
ATOM 1047 C CA . SER A 1 126 ? -17.314 -4.511 40.859 1.00 93.88 126 SER A CA 1
ATOM 1048 C C . SER A 1 126 ? -16.788 -3.691 42.045 1.00 93.88 126 SER A C 1
ATOM 1050 O O . SER A 1 126 ? -17.141 -3.963 43.196 1.00 93.88 126 SER A O 1
ATOM 1052 N N . ARG A 1 127 ? -16.044 -2.603 41.785 1.00 93.38 127 ARG A N 1
ATOM 1053 C CA . ARG A 1 127 ? -15.570 -1.684 42.839 1.00 93.38 127 ARG A CA 1
ATOM 1054 C C . ARG A 1 127 ? -16.731 -1.086 43.645 1.00 93.38 127 ARG A C 1
ATOM 1056 O O . ARG A 1 127 ? -16.663 -1.062 44.876 1.00 93.38 127 ARG A O 1
ATOM 1063 N N . ARG A 1 128 ? -17.824 -0.664 42.990 1.00 93.75 128 ARG A N 1
ATOM 1064 C CA . ARG A 1 128 ? -19.023 -0.125 43.669 1.00 93.75 128 ARG A CA 1
ATOM 1065 C C . ARG A 1 128 ? -19.701 -1.181 44.551 1.00 93.75 128 ARG A C 1
ATOM 1067 O O . ARG A 1 128 ? -20.028 -0.881 45.700 1.00 93.75 128 ARG A O 1
ATOM 1074 N N . ARG A 1 129 ? -19.839 -2.425 44.069 1.00 92.69 129 ARG A N 1
ATOM 1075 C CA . ARG A 1 129 ? -20.371 -3.558 44.857 1.00 92.69 129 ARG A CA 1
ATOM 1076 C C . ARG A 1 129 ? -19.512 -3.843 46.094 1.00 92.69 129 ARG A C 1
ATOM 1078 O O . ARG A 1 129 ? -20.048 -3.897 47.202 1.00 92.69 129 ARG A O 1
ATOM 1085 N N . ARG A 1 130 ? -18.182 -3.919 45.940 1.00 92.69 130 ARG A N 1
ATOM 1086 C CA . ARG A 1 130 ? -17.239 -4.112 47.060 1.00 92.69 130 ARG A CA 1
ATOM 1087 C C . ARG A 1 130 ? -17.350 -2.993 48.104 1.00 92.69 130 ARG A C 1
ATOM 1089 O O . ARG A 1 130 ? -17.445 -3.280 49.296 1.00 92.69 130 ARG A O 1
ATOM 1096 N N . ARG A 1 131 ? -17.418 -1.722 47.677 1.00 93.44 131 ARG A N 1
ATOM 1097 C CA . ARG A 1 131 ? -17.618 -0.570 48.583 1.00 93.44 131 ARG A CA 1
ATOM 1098 C C . ARG A 1 131 ? -18.945 -0.661 49.351 1.00 93.44 131 ARG A C 1
ATOM 1100 O O . ARG A 1 131 ? -18.951 -0.461 50.566 1.00 93.44 131 ARG A O 1
ATOM 1107 N N . ARG A 1 132 ? -20.055 -1.012 48.683 1.00 92.81 132 ARG A N 1
ATOM 1108 C CA . ARG A 1 132 ? -21.377 -1.169 49.328 1.00 92.81 132 ARG A CA 1
ATOM 1109 C C . ARG A 1 132 ? -21.374 -2.302 50.360 1.00 92.81 132 ARG A C 1
ATOM 1111 O O . ARG A 1 132 ? -21.871 -2.106 51.467 1.00 92.81 132 ARG A O 1
ATOM 1118 N N . SER A 1 133 ? -20.748 -3.437 50.041 1.00 94.88 133 SER A N 1
ATOM 1119 C CA . SER A 1 133 ? -20.589 -4.565 50.972 1.00 94.88 133 SER A CA 1
ATOM 1120 C C . SER A 1 133 ? -19.773 -4.179 52.213 1.00 94.88 133 SER A C 1
ATOM 1122 O O . SER A 1 133 ? -20.228 -4.377 53.341 1.00 94.88 133 SER A O 1
ATOM 1124 N N . ARG A 1 134 ? -18.624 -3.506 52.034 1.00 94.62 134 ARG A N 1
ATOM 1125 C CA . ARG A 1 134 ? -17.812 -2.995 53.155 1.00 94.62 134 ARG A CA 1
ATOM 1126 C C . ARG A 1 134 ? -18.608 -2.045 54.060 1.00 94.62 134 ARG A C 1
ATOM 1128 O O . ARG A 1 134 ? -18.548 -2.184 55.281 1.00 94.62 134 ARG A O 1
ATOM 1135 N N . ARG A 1 135 ? -19.401 -1.123 53.491 1.00 94.38 135 ARG A N 1
ATOM 1136 C CA . ARG A 1 135 ? -20.282 -0.222 54.265 1.00 94.38 135 ARG A CA 1
ATOM 1137 C C . ARG A 1 135 ? -21.343 -0.993 55.064 1.00 94.38 135 ARG A C 1
ATOM 1139 O O . ARG A 1 135 ? -21.520 -0.706 56.247 1.00 94.38 135 ARG A O 1
ATOM 1146 N N . ARG A 1 136 ? -21.999 -1.996 54.463 1.00 92.56 136 ARG A N 1
ATOM 1147 C CA . ARG A 1 136 ? -22.976 -2.864 55.156 1.00 92.56 136 ARG A CA 1
ATOM 1148 C C . ARG A 1 136 ? -22.335 -3.621 56.325 1.00 92.56 136 ARG A C 1
ATOM 1150 O O . ARG A 1 136 ? -22.853 -3.561 57.438 1.00 92.56 136 ARG A O 1
ATOM 1157 N N . ARG A 1 137 ? -21.164 -4.238 56.113 1.00 93.25 137 ARG A N 1
ATOM 1158 C CA . ARG A 1 137 ? -20.406 -4.933 57.172 1.00 93.25 137 ARG A CA 1
ATOM 1159 C C . ARG A 1 137 ? -20.034 -3.993 58.325 1.00 93.25 137 ARG A C 1
ATOM 1161 O O . ARG A 1 137 ? -20.239 -4.343 59.484 1.00 93.25 137 ARG A O 1
ATOM 1168 N N . ARG A 1 138 ? -19.558 -2.773 58.030 1.00 94.31 138 ARG A N 1
ATOM 1169 C CA . ARG A 1 138 ? -19.253 -1.753 59.055 1.00 94.31 138 ARG A CA 1
ATOM 1170 C C . ARG A 1 138 ? -20.495 -1.347 59.861 1.00 94.31 138 ARG A C 1
ATOM 1172 O O . ARG A 1 138 ? -20.417 -1.292 61.087 1.00 94.31 138 ARG A O 1
ATOM 1179 N N . ARG A 1 139 ? -21.643 -1.115 59.206 1.00 93.56 139 ARG A N 1
ATOM 1180 C CA . ARG A 1 139 ? -22.916 -0.801 59.891 1.00 93.56 139 ARG A CA 1
ATOM 1181 C C . ARG A 1 139 ? -23.372 -1.944 60.804 1.00 93.56 139 ARG A C 1
ATOM 1183 O O . ARG A 1 139 ? -23.712 -1.687 61.954 1.00 93.56 139 ARG A O 1
ATOM 1190 N N . SER A 1 140 ? -23.305 -3.192 60.334 1.00 95.12 140 SER A N 1
ATOM 1191 C CA . SER A 1 140 ? -23.647 -4.377 61.139 1.00 95.12 140 SER A CA 1
ATOM 1192 C C . SER A 1 140 ? -22.751 -4.509 62.378 1.00 95.12 140 SER A C 1
ATOM 1194 O O . SER A 1 140 ? -23.252 -4.620 63.498 1.00 95.12 140 SER A O 1
ATOM 1196 N N . ARG A 1 141 ? -21.424 -4.366 62.218 1.00 94.69 141 ARG A N 1
ATOM 1197 C CA . ARG A 1 141 ? -20.477 -4.368 63.350 1.00 94.69 141 ARG A CA 1
ATOM 1198 C C . ARG A 1 141 ? -20.796 -3.271 64.374 1.00 94.69 141 ARG A C 1
ATOM 1200 O O . ARG A 1 141 ? -20.785 -3.546 65.572 1.00 94.69 141 ARG A O 1
ATOM 1207 N N . ARG A 1 142 ? -21.129 -2.049 63.928 1.00 94.44 142 ARG A N 1
ATOM 1208 C CA . ARG A 1 142 ? -21.542 -0.948 64.824 1.00 94.44 142 ARG A CA 1
ATOM 1209 C C . ARG A 1 142 ? -22.832 -1.274 65.588 1.00 94.44 142 ARG A C 1
ATOM 1211 O O . ARG A 1 142 ? -22.869 -1.060 66.798 1.00 94.44 142 ARG A O 1
ATOM 1218 N N . ARG A 1 143 ? -23.853 -1.835 64.923 1.00 93.38 143 ARG A N 1
ATOM 1219 C CA . ARG A 1 143 ? -25.108 -2.271 65.573 1.00 93.38 143 ARG A CA 1
ATOM 1220 C C . ARG A 1 143 ? -24.852 -3.341 66.640 1.00 93.38 143 ARG A C 1
ATOM 1222 O O . ARG A 1 143 ? -25.295 -3.175 67.773 1.00 93.38 143 ARG A O 1
ATOM 1229 N N . ARG A 1 144 ? -24.050 -4.369 66.327 1.00 93.06 144 ARG A N 1
ATOM 1230 C CA . ARG A 1 144 ? -23.657 -5.416 67.292 1.00 93.06 144 ARG A CA 1
ATOM 1231 C C . ARG A 1 144 ? -22.919 -4.839 68.506 1.00 93.06 144 ARG A C 1
ATOM 1233 O O . ARG A 1 144 ? -23.244 -5.190 69.636 1.00 93.06 144 ARG A O 1
ATOM 1240 N N . ARG A 1 145 ? -21.972 -3.911 68.300 1.00 93.81 145 ARG A N 1
ATOM 1241 C CA . ARG A 1 145 ? -21.259 -3.227 69.400 1.00 93.81 145 ARG A CA 1
ATOM 1242 C C . ARG A 1 145 ? -22.206 -2.416 70.293 1.00 93.81 145 ARG A C 1
ATOM 1244 O O . ARG A 1 145 ? -22.100 -2.513 71.512 1.00 93.81 145 ARG A O 1
ATOM 1251 N N . ARG A 1 146 ? -23.150 -1.660 69.713 1.00 92.88 146 ARG A N 1
ATOM 1252 C CA . ARG A 1 146 ? -24.163 -0.905 70.480 1.00 92.88 146 ARG A CA 1
ATOM 1253 C C . ARG A 1 146 ? -25.073 -1.830 71.295 1.00 92.88 146 ARG A C 1
ATOM 1255 O O . ARG A 1 146 ? -25.276 -1.568 72.474 1.00 92.88 146 ARG A O 1
ATOM 1262 N N . SER A 1 147 ? -25.551 -2.926 70.703 1.00 93.56 147 SER A N 1
ATOM 1263 C CA . SER A 1 147 ? -26.369 -3.929 71.405 1.00 93.56 147 SER A CA 1
ATOM 1264 C C . SER A 1 147 ? -25.618 -4.556 72.588 1.00 93.56 147 SER A C 1
ATOM 1266 O O . SER A 1 147 ? -26.135 -4.567 73.703 1.00 93.56 147 SER A O 1
ATOM 1268 N N . ARG A 1 148 ? -24.354 -4.967 72.393 1.00 93.00 148 ARG A N 1
ATOM 1269 C CA . ARG A 1 148 ? -23.501 -5.476 73.484 1.00 93.00 148 ARG A CA 1
ATOM 1270 C C . ARG A 1 148 ? -23.325 -4.452 74.612 1.00 93.00 148 ARG A C 1
ATOM 1272 O O . ARG A 1 148 ? -23.433 -4.822 75.775 1.00 93.00 148 ARG A O 1
ATOM 1279 N N . ARG A 1 149 ? -23.099 -3.170 74.288 1.00 91.75 149 ARG A N 1
ATOM 1280 C CA . ARG A 1 149 ? -23.010 -2.093 75.296 1.00 91.75 149 ARG A CA 1
ATOM 1281 C C . ARG A 1 149 ? -24.322 -1.911 76.068 1.00 91.75 149 ARG A C 1
ATOM 1283 O O . ARG A 1 149 ? -24.269 -1.797 77.287 1.00 91.75 149 ARG A O 1
ATOM 1290 N N . ARG A 1 150 ? -25.480 -1.936 75.393 1.00 90.44 150 ARG A N 1
ATOM 1291 C CA . ARG A 1 150 ? -26.802 -1.860 76.047 1.00 90.44 150 ARG A CA 1
ATOM 1292 C C . ARG A 1 150 ? -27.030 -3.030 77.009 1.00 90.44 150 ARG A C 1
ATOM 1294 O O . ARG A 1 150 ? -27.356 -2.786 78.161 1.00 90.44 150 ARG A O 1
ATOM 1301 N N . ARG A 1 151 ? -26.751 -4.268 76.577 1.00 89.81 151 ARG A N 1
ATOM 1302 C CA . ARG A 1 151 ? -26.843 -5.469 77.434 1.00 89.81 151 ARG A CA 1
ATOM 1303 C C . ARG A 1 151 ? -25.915 -5.401 78.653 1.00 89.81 151 ARG A C 1
ATOM 1305 O O . ARG A 1 151 ? -26.296 -5.814 79.738 1.00 89.81 151 ARG A O 1
ATOM 1312 N N . ARG A 1 152 ? -24.695 -4.868 78.499 1.00 89.12 152 ARG A N 1
ATOM 1313 C CA . ARG A 1 152 ? -23.778 -4.658 79.636 1.00 89.12 152 ARG A CA 1
ATOM 1314 C C . ARG A 1 152 ? -24.320 -3.620 80.626 1.00 89.12 152 ARG A C 1
ATOM 1316 O O . ARG A 1 152 ? -24.250 -3.857 81.824 1.00 89.12 152 ARG A O 1
ATOM 1323 N N . ARG A 1 153 ? -24.880 -2.504 80.139 1.00 88.00 153 ARG A N 1
ATOM 1324 C CA . ARG A 1 153 ? -25.502 -1.478 80.998 1.00 88.00 153 ARG A CA 1
ATOM 1325 C C . ARG A 1 153 ? -26.726 -2.013 81.745 1.00 88.00 153 ARG A C 1
ATOM 1327 O O . ARG A 1 153 ? -26.834 -1.764 82.936 1.00 88.00 153 ARG A O 1
ATOM 1334 N N . SER A 1 154 ? -27.602 -2.774 81.083 1.00 87.50 154 SER A N 1
ATOM 1335 C CA . SER A 1 154 ? -28.781 -3.352 81.744 1.00 87.50 154 SER A CA 1
ATOM 1336 C C . SER A 1 154 ? -28.399 -4.362 82.826 1.00 87.50 154 SER A C 1
ATOM 1338 O O . SER A 1 154 ? -28.998 -4.354 83.889 1.00 87.50 154 SER A O 1
ATOM 1340 N N . ARG A 1 155 ? -27.369 -5.191 82.592 1.00 87.50 155 ARG A N 1
ATOM 1341 C CA . ARG A 1 155 ? -26.851 -6.121 83.610 1.00 87.50 155 ARG A CA 1
ATOM 1342 C C . ARG A 1 155 ? -26.279 -5.403 84.833 1.00 87.50 155 ARG A C 1
ATOM 1344 O O . ARG A 1 155 ? -26.471 -5.894 85.931 1.00 87.50 155 ARG A O 1
ATOM 1351 N N . ARG A 1 156 ? -25.600 -4.261 84.652 1.00 84.12 156 ARG A N 1
ATOM 1352 C CA . ARG A 1 156 ? -25.094 -3.455 85.779 1.00 84.12 156 ARG A CA 1
ATOM 1353 C C . ARG A 1 156 ? -26.228 -2.882 86.630 1.00 84.12 156 ARG A C 1
ATOM 1355 O O . ARG A 1 156 ? -26.151 -2.976 87.838 1.00 84.12 156 ARG A O 1
ATOM 1362 N N . ARG A 1 157 ? -27.293 -2.374 86.001 1.00 81.69 157 ARG A N 1
ATOM 1363 C CA . ARG A 1 157 ? -28.464 -1.819 86.708 1.00 81.69 157 ARG A CA 1
ATOM 1364 C C . ARG A 1 157 ? -29.274 -2.838 87.516 1.00 81.69 157 ARG A C 1
ATOM 1366 O O . ARG A 1 157 ? -30.076 -2.419 88.321 1.00 81.69 157 ARG A O 1
ATOM 1373 N N . ARG A 1 158 ? -29.120 -4.140 87.257 1.00 79.31 158 ARG A N 1
ATOM 1374 C CA . ARG A 1 158 ? -29.807 -5.214 87.998 1.00 79.31 158 ARG A CA 1
ATOM 1375 C C . ARG A 1 158 ? -28.993 -5.753 89.184 1.00 79.31 158 ARG A C 1
ATOM 1377 O O . ARG A 1 158 ? -29.399 -6.741 89.775 1.00 79.31 158 ARG A O 1
ATOM 1384 N N . ARG A 1 159 ? -27.794 -5.212 89.428 1.00 73.19 159 ARG A N 1
ATOM 1385 C CA . ARG A 1 159 ? -26.883 -5.627 90.512 1.00 73.19 159 ARG A CA 1
ATOM 1386 C C . ARG A 1 159 ? -26.758 -4.573 91.623 1.00 73.19 159 ARG A C 1
ATOM 1388 O O . ARG A 1 159 ? -25.957 -4.770 92.525 1.00 73.19 159 ARG A O 1
ATOM 1395 N N . CYS A 1 160 ? -27.479 -3.467 91.490 1.00 58.31 160 CYS A N 1
ATOM 1396 C CA . CYS A 1 160 ? -27.694 -2.446 92.509 1.00 58.31 160 CYS A CA 1
ATOM 1397 C C . CYS A 1 160 ? -29.165 -2.544 92.895 1.00 58.31 160 CYS A C 1
ATOM 1399 O O . CYS A 1 160 ? -29.457 -2.303 94.076 1.00 58.31 160 CYS A O 1
#

Foldseek 3Di:
DDDDDDDPPPPPDDQDALVLLQVQQVVVPDPQADFLVSSLVSSCVPDPDNDDSVVSSVNSVVSQVVCVVVVQWDDDDPGGIHGPDVPPPVVVVVVVVVVVVVVVVVVVVVVVVVVVVVVVVVVVVVVVVVVVVVVVVVVVVVVVVVVVVVVVVVVVVVVD

Organism: Biomphalaria pfeifferi (NCBI:txid112525)

pLDDT: mean 79.91, std 14.04, range [44.38, 95.12]

InterPro domains:
  IPR005818 Linker histone H1/H5, domain H15 [PF00538] (21-77)
  IPR005818 Linker histone H1/H5, domain H15 [PS51504] (13-83)
  IPR005818 Linker histone H1/H5, domain H15 [SM00526] (12-79)
  IPR036388 Winged helix-like DNA-binding domain superfamily [G3DSA:1.10.10.10] (13-93)
  IPR036390 Winged helix DNA-binding domain superfamily [SSF46785] (18-88)